Protein AF-A0A1C6HW80-F1 (afdb_monomer_lite)

Structure (mmCIF, N/CA/C/O backbone):
data_AF-A0A1C6HW80-F1
#
_entry.id   AF-A0A1C6HW80-F1
#
loop_
_atom_site.group_PDB
_atom_site.id
_atom_site.type_symbol
_atom_site.label_atom_id
_atom_site.label_alt_id
_atom_site.label_comp_id
_atom_site.label_asym_id
_atom_site.label_entity_id
_atom_site.label_seq_id
_atom_site.pdbx_PDB_ins_code
_atom_site.Cartn_x
_atom_site.Cartn_y
_atom_site.Cartn_z
_atom_site.occupancy
_atom_site.B_iso_or_equiv
_atom_site.auth_seq_id
_atom_site.auth_comp_id
_atom_site.auth_asym_id
_atom_site.auth_atom_id
_atom_site.pdbx_PDB_model_num
ATOM 1 N N . MET A 1 1 ? -8.040 7.637 4.286 1.00 93.75 1 MET A N 1
ATOM 2 C CA . MET A 1 1 ? -7.690 6.808 3.115 1.00 93.75 1 MET A CA 1
ATOM 3 C C . MET A 1 1 ? -6.319 7.238 2.636 1.00 93.75 1 MET A C 1
ATOM 5 O O . MET A 1 1 ? -6.136 8.421 2.378 1.00 93.75 1 MET A O 1
ATOM 9 N N . LEU A 1 2 ? -5.380 6.302 2.584 1.00 97.12 2 LEU A N 1
ATOM 10 C CA . LEU A 1 2 ? -3.998 6.502 2.155 1.00 97.12 2 LEU A CA 1
ATOM 11 C C . LEU A 1 2 ? -3.712 5.547 0.995 1.00 97.12 2 LEU A C 1
ATOM 13 O O . LEU A 1 2 ? -4.123 4.392 1.056 1.00 97.12 2 LEU A O 1
ATOM 17 N N . THR A 1 3 ? -3.008 6.017 -0.031 1.00 97.38 3 THR A N 1
ATOM 18 C CA . THR A 1 3 ? -2.438 5.159 -1.073 1.00 97.38 3 THR A CA 1
ATOM 19 C C . THR A 1 3 ? -0.922 5.244 -1.021 1.00 97.38 3 THR A C 1
ATOM 21 O O . THR A 1 3 ? -0.358 6.324 -0.833 1.00 97.38 3 THR A O 1
ATOM 24 N N . ILE A 1 4 ? -0.254 4.103 -1.119 1.00 96.81 4 ILE A N 1
ATOM 25 C CA . ILE A 1 4 ? 1.198 4.012 -0.967 1.00 96.81 4 ILE A CA 1
ATOM 26 C C . ILE A 1 4 ? 1.727 2.791 -1.715 1.00 96.81 4 ILE A C 1
ATOM 28 O O . ILE A 1 4 ? 1.011 1.812 -1.888 1.00 96.81 4 ILE A O 1
ATOM 32 N N . ASN A 1 5 ? 2.983 2.839 -2.158 1.00 95.94 5 ASN A N 1
ATOM 33 C CA . ASN A 1 5 ? 3.642 1.678 -2.752 1.00 95.94 5 ASN A CA 1
ATOM 34 C C . ASN A 1 5 ? 3.651 0.493 -1.779 1.00 95.94 5 ASN A C 1
ATOM 36 O O . ASN A 1 5 ? 3.842 0.667 -0.573 1.00 95.94 5 ASN A O 1
ATO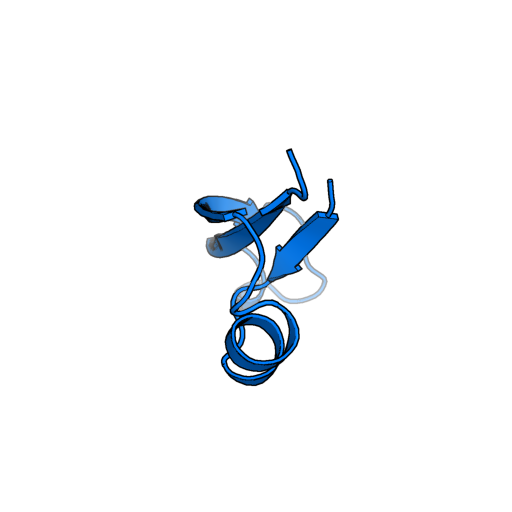M 40 N N . ASP A 1 6 ? 3.483 -0.708 -2.322 1.00 97.19 6 ASP A N 1
ATOM 41 C CA . ASP A 1 6 ? 3.556 -1.935 -1.544 1.00 97.19 6 ASP A CA 1
ATOM 42 C C . ASP A 1 6 ? 4.979 -2.170 -1.022 1.00 97.19 6 ASP A C 1
ATOM 44 O O . ASP A 1 6 ? 5.932 -2.319 -1.791 1.00 97.19 6 ASP A O 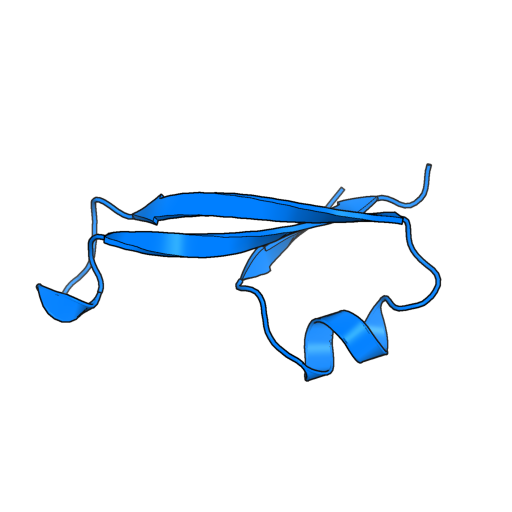1
ATOM 48 N N . HIS A 1 7 ? 5.120 -2.175 0.302 1.00 97.50 7 HIS A N 1
ATOM 49 C CA . HIS A 1 7 ? 6.382 -2.375 0.996 1.00 97.50 7 HIS A CA 1
ATOM 50 C C . HIS A 1 7 ? 6.129 -3.071 2.340 1.00 97.50 7 HIS A C 1
ATOM 52 O O . HIS A 1 7 ? 5.200 -2.712 3.061 1.00 97.50 7 HIS A O 1
ATOM 58 N N . GLU A 1 8 ? 6.993 -4.015 2.724 1.00 97.62 8 GLU A N 1
ATOM 59 C CA . GLU A 1 8 ? 6.820 -4.862 3.920 1.00 97.62 8 GLU A CA 1
ATOM 60 C C . GLU A 1 8 ? 6.566 -4.048 5.199 1.00 97.62 8 GLU A C 1
ATOM 62 O O . GLU A 1 8 ? 5.553 -4.241 5.861 1.00 97.62 8 GLU A O 1
ATOM 67 N N . LYS A 1 9 ? 7.414 -3.051 5.485 1.00 98.00 9 LYS A N 1
ATOM 68 C CA . LYS A 1 9 ? 7.229 -2.141 6.634 1.00 98.00 9 LYS A CA 1
ATOM 69 C C . LYS A 1 9 ? 5.887 -1.410 6.660 1.00 98.00 9 LYS A C 1
ATOM 71 O O . LYS A 1 9 ? 5.364 -1.138 7.730 1.00 98.00 9 LYS A O 1
ATOM 76 N N . VAL A 1 10 ? 5.335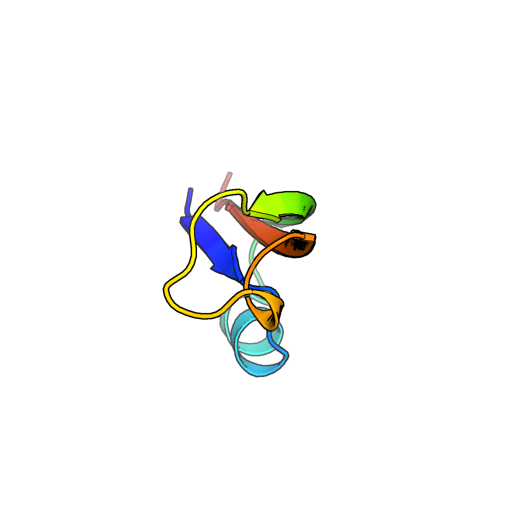 -1.056 5.500 1.00 97.69 10 VAL A N 1
ATOM 77 C CA . VAL A 1 10 ? 4.040 -0.366 5.439 1.00 97.69 10 VAL A CA 1
ATOM 78 C C . VAL A 1 10 ? 2.923 -1.327 5.833 1.00 97.69 10 VAL A C 1
ATOM 80 O O . VAL A 1 10 ? 2.016 -0.936 6.558 1.00 97.69 10 VAL A O 1
ATOM 83 N N . ARG A 1 11 ? 3.005 -2.590 5.401 1.00 97.81 11 ARG A N 1
ATOM 84 C CA . ARG A 1 11 ? 2.043 -3.622 5.807 1.00 97.81 11 ARG A CA 1
ATOM 85 C C . ARG A 1 11 ? 2.087 -3.867 7.311 1.00 97.81 11 ARG A C 1
ATOM 87 O O . ARG A 1 11 ? 1.030 -3.966 7.912 1.00 97.81 11 ARG A O 1
ATOM 94 N N . GLU A 1 12 ? 3.285 -3.904 7.891 1.00 98.31 12 GLU A N 1
ATOM 95 C CA . GLU A 1 12 ? 3.487 -4.025 9.340 1.00 98.31 12 GLU A CA 1
ATOM 96 C C . GLU A 1 12 ? 2.873 -2.835 10.094 1.00 98.31 12 GLU A C 1
ATOM 98 O O . GLU A 1 12 ? 2.059 -3.020 10.989 1.00 98.31 12 GLU A O 1
ATOM 103 N N . TRP A 1 13 ? 3.193 -1.596 9.703 1.00 98.06 13 TRP A N 1
ATOM 104 C CA . TRP A 1 13 ? 2.699 -0.400 10.401 1.00 98.06 13 TRP A CA 1
ATOM 105 C C . TRP A 1 13 ? 1.180 -0.245 10.390 1.00 98.06 13 TRP A C 1
ATOM 107 O O . TRP A 1 13 ? 0.624 0.374 11.294 1.00 98.06 13 TRP A O 1
ATOM 117 N N . TYR A 1 14 ? 0.526 -0.747 9.346 1.00 97.94 14 TYR A N 1
ATOM 118 C CA . TYR A 1 14 ? -0.911 -0.603 9.147 1.00 97.94 14 TYR A CA 1
ATOM 119 C C . TYR A 1 14 ? -1.651 -1.942 9.241 1.00 97.94 14 TYR A C 1
ATOM 121 O O . TYR A 1 14 ? -2.754 -2.050 8.711 1.00 97.94 14 TYR A O 1
ATOM 129 N N . GLU A 1 15 ? -1.082 -2.948 9.914 1.00 97.44 15 GLU A N 1
ATOM 130 C CA . GLU A 1 15 ? -1.667 -4.296 9.997 1.00 97.44 15 GLU A CA 1
ATOM 131 C C . GLU A 1 15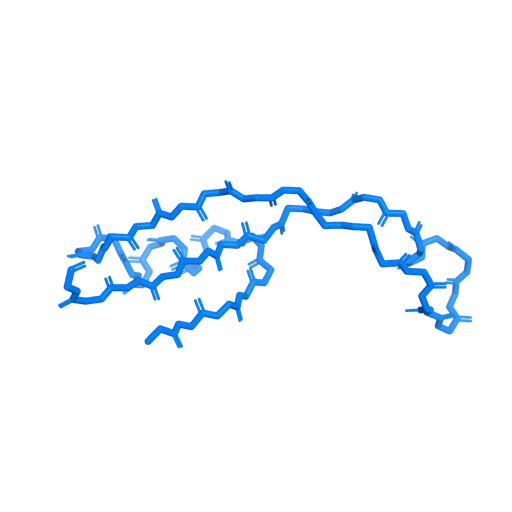 ? -3.077 -4.320 10.613 1.00 97.44 15 GLU A C 1
ATOM 133 O O . GLU A 1 15 ? -3.888 -5.179 10.277 1.00 97.44 15 GLU A O 1
ATOM 138 N N . GLU A 1 16 ? -3.398 -3.338 11.459 1.00 98.38 16 GLU A N 1
ATOM 139 C CA . GLU A 1 16 ? -4.710 -3.191 1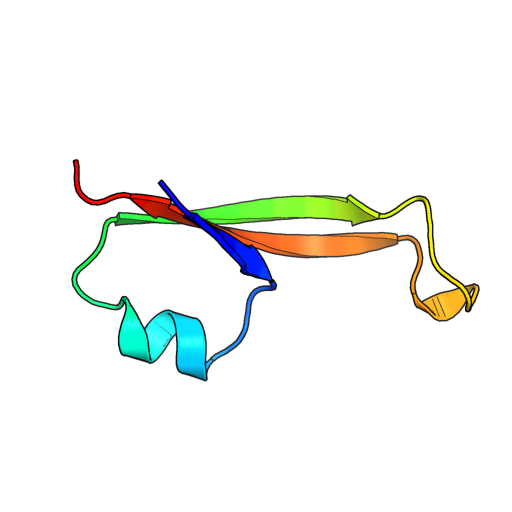2.103 1.00 98.38 16 GLU A CA 1
ATOM 140 C C . GLU A 1 16 ? -5.751 -2.443 11.242 1.00 98.38 16 GLU A C 1
ATOM 142 O O . GLU A 1 16 ? -6.890 -2.250 11.667 1.00 98.38 16 GLU A O 1
ATOM 147 N N . PHE A 1 17 ? -5.384 -1.993 10.037 1.00 98.38 17 PHE A N 1
ATOM 148 C CA . PHE A 1 17 ? -6.260 -1.247 9.128 1.00 98.38 17 PHE A CA 1
ATOM 149 C C . PHE A 1 17 ? -6.770 -2.114 7.970 1.00 98.38 17 PHE A C 1
ATOM 151 O O . PHE A 1 17 ? -6.233 -3.170 7.645 1.00 98.38 17 PHE A O 1
ATOM 158 N N . ASN A 1 18 ? -7.795 -1.622 7.272 1.00 98.19 18 ASN A N 1
ATOM 159 C CA . ASN A 1 18 ? -8.288 -2.253 6.053 1.00 98.19 18 ASN A CA 1
ATOM 160 C C . ASN A 1 18 ? -7.311 -1.975 4.902 1.00 98.19 18 ASN A C 1
ATOM 162 O O . ASN A 1 18 ? -7.253 -0.845 4.403 1.00 98.19 18 ASN A O 1
ATOM 166 N N . ILE A 1 19 ? -6.564 -2.999 4.477 1.00 98.19 19 ILE A N 1
ATOM 167 C CA . ILE A 1 19 ? -5.597 -2.933 3.371 1.00 98.19 19 ILE A CA 1
ATOM 168 C C . ILE A 1 19 ? -6.174 -3.609 2.122 1.00 98.19 19 ILE A C 1
ATOM 170 O O . ILE A 1 19 ? -6.567 -4.775 2.152 1.00 98.19 19 ILE A O 1
ATOM 174 N N . LYS A 1 20 ? -6.167 -2.896 0.993 1.00 98.06 20 LYS A N 1
ATOM 175 C CA . LYS A 1 20 ? -6.483 -3.437 -0.334 1.00 98.06 20 LYS A CA 1
ATOM 176 C C . LYS A 1 20 ? -5.292 -3.287 -1.272 1.00 98.06 20 LYS A C 1
ATOM 178 O O . LYS A 1 20 ? -4.800 -2.181 -1.473 1.00 98.06 20 LYS A O 1
ATOM 183 N N . GLU A 1 21 ? -4.887 -4.383 -1.900 1.00 97.88 21 GLU A N 1
ATOM 184 C CA . GLU A 1 21 ? -3.854 -4.383 -2.937 1.00 97.88 21 GLU A CA 1
ATOM 185 C C . GLU A 1 21 ? -4.443 -4.004 -4.296 1.00 97.88 21 GLU A C 1
ATOM 187 O O . GLU A 1 21 ? -5.514 -4.481 -4.687 1.00 97.88 21 GLU A O 1
ATOM 192 N N . VAL A 1 22 ? -3.733 -3.152 -5.028 1.00 97.62 22 VAL A N 1
ATOM 193 C CA . VAL A 1 22 ? -4.069 -2.779 -6.402 1.00 97.62 22 VAL A CA 1
ATOM 194 C C . VAL A 1 22 ? -2.808 -2.724 -7.257 1.00 97.62 22 VAL A C 1
ATOM 196 O O . VAL A 1 22 ? -1.721 -2.424 -6.772 1.00 97.62 22 VAL A O 1
ATOM 199 N N . GLU A 1 23 ? -2.951 -3.011 -8.547 1.00 97.50 23 GLU A N 1
ATOM 200 C CA . GLU A 1 23 ? -1.878 -2.855 -9.527 1.00 97.50 23 GLU A CA 1
ATOM 201 C C . GLU A 1 23 ? -2.101 -1.554 -10.308 1.00 97.50 23 GLU A C 1
ATOM 203 O O . GLU A 1 23 ? -3.161 -1.355 -10.906 1.00 97.50 23 GLU A O 1
ATOM 208 N N . VAL A 1 24 ? -1.107 -0.666 -10.303 1.00 95.06 24 VAL A N 1
ATOM 209 C CA . VAL A 1 24 ? -1.159 0.649 -10.952 1.00 95.06 24 VAL A CA 1
ATOM 210 C C . VAL A 1 24 ? -0.054 0.741 -11.993 1.00 95.06 24 VAL A C 1
ATOM 212 O O . VAL A 1 24 ? 1.082 0.342 -11.756 1.00 95.06 24 VAL A O 1
ATOM 215 N N . ASN A 1 25 ? -0.381 1.276 -13.168 1.00 95.12 25 ASN A N 1
ATOM 216 C CA . ASN A 1 25 ? 0.601 1.510 -14.218 1.00 95.12 25 ASN A CA 1
ATOM 217 C C . ASN A 1 25 ? 1.192 2.924 -14.110 1.00 95.12 25 ASN A C 1
ATOM 219 O O . ASN A 1 25 ? 0.542 3.895 -14.504 1.00 95.12 25 ASN A O 1
ATOM 223 N N . TYR A 1 26 ? 2.434 3.046 -13.645 1.00 92.00 26 TYR A N 1
ATOM 224 C CA . TYR A 1 26 ? 3.187 4.296 -13.708 1.00 92.00 26 TYR A CA 1
ATOM 225 C C . TYR A 1 26 ? 3.678 4.538 -15.136 1.00 92.00 26 TYR A C 1
ATOM 227 O O . TYR A 1 26 ? 4.543 3.835 -15.655 1.00 92.00 26 TYR A O 1
ATOM 235 N N . SER A 1 27 ? 3.132 5.561 -15.789 1.00 92.31 27 SER A N 1
ATOM 236 C CA . SER A 1 27 ? 3.543 5.977 -17.136 1.00 92.31 27 SER A CA 1
ATOM 237 C C . SER A 1 27 ? 4.670 7.015 -17.132 1.00 92.31 27 SER A C 1
ATOM 239 O O . SER A 1 27 ? 5.306 7.237 -18.163 1.00 92.31 27 SER A O 1
ATOM 241 N N . VAL A 1 28 ? 4.943 7.639 -15.980 1.00 92.38 28 VAL A N 1
ATOM 242 C CA . VAL A 1 28 ? 5.900 8.741 -15.837 1.00 92.38 28 VAL A CA 1
ATOM 243 C C . VAL A 1 28 ? 6.984 8.369 -14.831 1.00 92.38 28 VAL A C 1
ATOM 245 O O . VAL A 1 28 ? 6.712 8.147 -13.658 1.00 92.38 28 VAL A O 1
ATOM 248 N N . SER A 1 29 ? 8.230 8.349 -15.296 1.00 92.25 29 SER A N 1
ATOM 249 C CA . SER A 1 29 ? 9.432 8.234 -14.467 1.00 92.25 29 SER A CA 1
ATOM 250 C C . SER A 1 29 ? 10.629 8.833 -15.209 1.00 92.25 29 SER A C 1
ATOM 252 O O . SER A 1 29 ? 10.634 8.888 -16.449 1.00 92.25 29 SER A O 1
ATOM 254 N N . ARG A 1 30 ? 11.632 9.292 -14.444 1.00 93.56 30 ARG A N 1
ATOM 255 C CA . ARG A 1 30 ? 12.915 9.795 -14.968 1.00 93.56 30 ARG A CA 1
ATOM 256 C C . ARG A 1 30 ? 13.692 8.700 -15.702 1.00 93.56 30 ARG A C 1
ATOM 258 O O . ARG A 1 30 ? 14.304 8.991 -16.722 1.00 93.56 30 ARG A O 1
ATOM 265 N N . ALA A 1 31 ? 13.633 7.466 -15.203 1.00 95.38 31 ALA A N 1
ATOM 266 C CA . ALA A 1 31 ? 14.226 6.293 -15.838 1.00 95.38 31 ALA A CA 1
ATOM 267 C C . ALA A 1 31 ? 13.145 5.461 -16.541 1.00 95.38 31 ALA A C 1
ATOM 269 O O . ALA A 1 31 ? 11.996 5.417 -16.094 1.00 95.38 31 ALA A O 1
ATOM 270 N N . ALA A 1 32 ? 13.504 4.794 -17.641 1.00 91.31 32 ALA A N 1
ATOM 271 C CA . ALA A 1 32 ? 12.574 3.926 -18.362 1.00 91.31 32 ALA A CA 1
ATOM 272 C C . ALA A 1 32 ? 12.133 2.731 -17.500 1.00 91.31 32 ALA A C 1
ATOM 274 O O . ALA A 1 32 ? 10.959 2.374 -17.530 1.00 91.31 32 ALA A O 1
ATOM 275 N N . GLU A 1 33 ? 13.039 2.188 -16.678 1.00 91.50 33 GLU A N 1
ATOM 276 C CA . GLU A 1 33 ? 12.757 1.079 -15.756 1.00 91.50 33 GLU A CA 1
ATOM 277 C C . GLU A 1 33 ? 11.773 1.417 -14.631 1.00 91.50 33 GLU A C 1
ATOM 279 O O . GLU A 1 33 ? 11.253 0.509 -13.998 1.00 91.50 33 GLU A O 1
ATOM 284 N N . GLY A 1 34 ? 11.527 2.705 -14.367 1.00 89.94 34 GLY A N 1
ATOM 285 C CA . GLY A 1 34 ? 10.555 3.148 -13.367 1.00 89.94 34 GLY A CA 1
ATOM 286 C C . GLY A 1 34 ? 9.137 3.294 -13.922 1.00 89.94 34 GLY A C 1
ATOM 287 O O . GLY A 1 34 ? 8.263 3.803 -13.226 1.00 89.94 34 GLY A O 1
ATOM 288 N N . ARG A 1 35 ? 8.924 2.944 -15.195 1.00 94.38 35 ARG A N 1
ATOM 289 C CA . ARG A 1 35 ? 7.607 2.914 -15.835 1.00 94.38 35 ARG A CA 1
ATOM 290 C C . ARG A 1 35 ? 7.135 1.471 -15.916 1.00 94.38 35 ARG A C 1
ATOM 292 O O . ARG A 1 35 ? 7.925 0.575 -16.193 1.00 94.38 35 ARG A O 1
ATOM 299 N N . GLY A 1 36 ? 5.840 1.255 -15.748 1.00 95.12 36 GLY A N 1
ATOM 300 C CA . GLY A 1 36 ? 5.238 -0.071 -15.791 1.00 95.12 36 GLY A CA 1
ATOM 301 C C . GLY A 1 36 ? 4.260 -0.284 -14.653 1.00 95.12 36 GLY A C 1
ATOM 302 O O . GLY A 1 36 ? 3.796 0.670 -14.031 1.00 95.12 36 GLY A O 1
ATOM 303 N N . LYS A 1 37 ? 3.931 -1.547 -14.400 1.00 95.81 37 LYS A N 1
ATOM 304 C CA . LYS A 1 37 ? 2.952 -1.927 -13.391 1.00 95.81 37 LYS A CA 1
ATOM 305 C C . LYS A 1 37 ? 3.611 -2.191 -12.047 1.00 95.81 37 LYS A C 1
ATOM 307 O O . LYS A 1 37 ? 4.553 -2.975 -11.964 1.00 95.81 37 LYS A O 1
ATOM 312 N N . TYR A 1 38 ? 3.076 -1.567 -11.010 1.00 95.62 38 TYR A N 1
ATOM 313 C CA . TYR A 1 38 ? 3.549 -1.697 -9.640 1.00 95.62 38 TYR A CA 1
ATOM 314 C C . TYR A 1 38 ? 2.374 -1.936 -8.709 1.00 95.62 38 TYR A C 1
ATOM 316 O O . TYR A 1 38 ? 1.235 -1.575 -9.008 1.00 95.62 38 TYR A O 1
ATOM 324 N N . ARG A 1 39 ? 2.665 -2.562 -7.573 1.00 97.00 39 ARG A N 1
ATOM 325 C CA . ARG A 1 39 ? 1.677 -2.780 -6.524 1.00 97.00 39 ARG A CA 1
ATOM 326 C C . ARG A 1 39 ? 1.609 -1.560 -5.617 1.00 97.00 39 ARG A C 1
ATOM 328 O O . ARG A 1 39 ? 2.632 -1.092 -5.120 1.00 97.00 39 ARG A O 1
ATOM 335 N N . GLU A 1 40 ? 0.395 -1.094 -5.379 1.00 97.25 40 GLU A N 1
ATOM 336 C CA . GLU A 1 40 ? 0.068 -0.126 -4.342 1.00 97.25 40 GLU A CA 1
ATOM 337 C C . GLU A 1 40 ? -0.899 -0.743 -3.327 1.00 97.25 40 GLU A C 1
ATOM 339 O O . GLU A 1 40 ? -1.637 -1.690 -3.610 1.00 97.25 40 GLU A O 1
ATOM 344 N N . LEU A 1 41 ? -0.900 -0.164 -2.134 1.00 98.19 41 LEU A N 1
ATOM 345 C CA . LEU A 1 41 ? -1.814 -0.445 -1.045 1.00 98.19 41 LEU A CA 1
ATOM 346 C C . LEU A 1 41 ? -2.766 0.737 -0.897 1.00 98.19 41 LEU A C 1
ATOM 348 O O . LEU A 1 41 ? -2.327 1.881 -0.776 1.00 98.19 41 LEU A O 1
ATOM 352 N N . ILE A 1 42 ? -4.065 0.455 -0.860 1.00 98.25 42 ILE A N 1
ATOM 353 C CA . ILE A 1 42 ? -5.099 1.384 -0.408 1.00 98.25 42 ILE A CA 1
ATOM 354 C C . ILE A 1 42 ? -5.420 1.022 1.041 1.00 98.25 42 ILE A C 1
ATOM 356 O O . ILE A 1 42 ? -5.908 -0.073 1.309 1.00 98.25 42 ILE A O 1
ATOM 360 N N . ILE A 1 43 ? -5.147 1.941 1.963 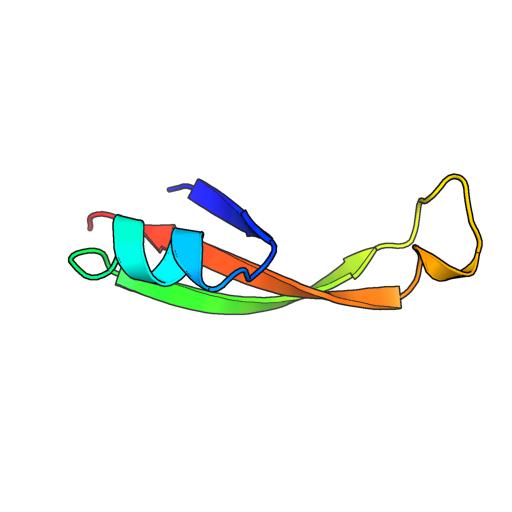1.00 98.38 43 ILE A N 1
ATOM 361 C CA . ILE A 1 43 ? -5.306 1.754 3.408 1.00 98.38 43 ILE A CA 1
ATOM 362 C C . ILE A 1 43 ? -6.449 2.646 3.905 1.00 98.38 43 ILE A C 1
ATOM 364 O O . ILE A 1 43 ? -6.477 3.863 3.666 1.00 98.38 43 ILE A O 1
ATOM 368 N N . THR A 1 44 ? -7.411 2.045 4.599 1.00 98.38 44 THR A N 1
ATOM 369 C CA . THR A 1 44 ? -8.620 2.705 5.117 1.00 98.38 44 THR A CA 1
ATOM 370 C C . THR A 1 44 ? -8.884 2.325 6.571 1.00 98.38 44 THR A C 1
ATOM 372 O O . THR A 1 44 ? -8.468 1.270 7.032 1.00 98.38 44 THR A O 1
ATOM 375 N N . ASN A 1 45 ? -9.543 3.220 7.306 1.00 97.44 45 ASN A N 1
ATOM 376 C CA . ASN A 1 45 ? -9.884 3.068 8.724 1.00 97.44 45 ASN A CA 1
ATOM 377 C C . ASN A 1 45 ? -11.405 3.023 8.955 1.00 97.44 45 ASN A C 1
ATOM 379 O O . ASN A 1 45 ? -11.884 3.387 10.027 1.00 97.44 45 ASN A O 1
ATOM 383 N N . TYR A 1 46 ? -12.141 2.659 7.909 1.00 95.25 46 TYR A N 1
ATOM 384 C CA . TYR A 1 46 ? -13.585 2.478 7.850 1.00 95.25 46 TYR A CA 1
ATOM 385 C C . TYR A 1 46 ? -13.890 1.255 6.989 1.00 95.25 46 TYR A C 1
ATOM 387 O O . TYR A 1 46 ? -12.983 0.856 6.216 1.00 95.25 46 TYR A O 1
#

pLDDT: mean 96.19, std 2.31, range [89.94, 98.38]

Radius of gyration: 12.07 Å; chains: 1; bounding box: 28×15×30 Å

Sequence (46 aa):
MLTINDHEKVREWYEEFNIKEVEVNYSVSRAAEGRGKYRELIITNY

Secondary structure (DSSP, 8-state):
-EEEE--HHHHHHTTTSEEEEEEEEE---SSGGG-EEEEEEEEE--

Foldseek 3Di:
DDKDFDDPVVCVVQVVWDKDKDWDFAPDDPDPVVGGIGIMIDTDRD